Protein AF-A0A914DPM1-F1 (afdb_monomer_lite)

Structure (mmCIF, N/CA/C/O backbone):
data_AF-A0A914DPM1-F1
#
_entry.id   AF-A0A914DPM1-F1
#
loop_
_atom_site.group_PDB
_atom_site.id
_atom_site.type_symbol
_atom_site.label_atom_id
_atom_site.label_alt_id
_atom_site.label_comp_id
_atom_site.label_asym_id
_atom_site.label_entity_id
_atom_site.label_seq_id
_atom_site.pdbx_PDB_ins_code
_atom_site.Cartn_x
_atom_site.Cartn_y
_atom_site.Cartn_z
_atom_site.occupancy
_atom_site.B_iso_or_equiv
_atom_site.auth_seq_id
_atom_site.auth_comp_id
_atom_site.auth_asym_id
_atom_site.auth_atom_id
_atom_site.pdbx_PDB_model_num
ATOM 1 N N . MET A 1 1 ? 11.479 -8.494 -16.417 1.00 82.56 1 MET A N 1
ATOM 2 C CA . MET A 1 1 ? 11.500 -7.454 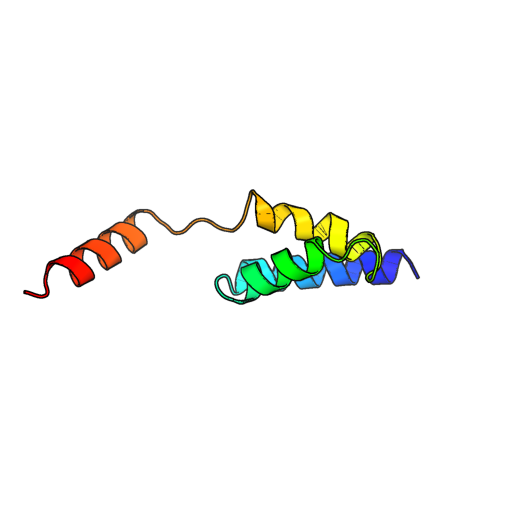-15.357 1.00 82.56 1 MET A CA 1
ATOM 3 C C . MET A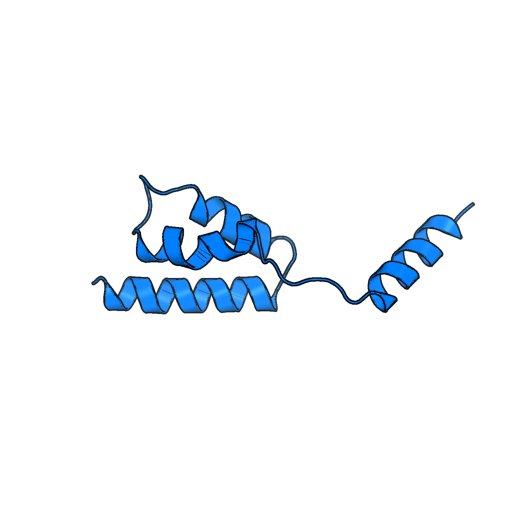 1 1 ? 10.097 -6.999 -14.957 1.00 82.56 1 MET A C 1
ATOM 5 O O . MET A 1 1 ? 9.778 -7.158 -13.787 1.00 82.56 1 MET A O 1
ATOM 9 N N . LYS A 1 2 ? 9.237 -6.538 -15.884 1.00 95.06 2 LYS A N 1
ATOM 10 C CA . LYS A 1 2 ? 7.849 -6.107 -15.585 1.00 95.06 2 LYS A CA 1
ATOM 11 C C . LYS A 1 2 ? 7.032 -7.103 -14.749 1.00 95.06 2 LYS A C 1
ATOM 13 O O . LYS A 1 2 ? 6.535 -6.745 -13.692 1.00 95.06 2 LYS A O 1
ATOM 18 N N . GLU A 1 3 ? 6.996 -8.377 -15.142 1.00 97.69 3 GLU A N 1
ATOM 19 C CA . GLU A 1 3 ? 6.269 -9.425 -14.396 1.00 97.69 3 GLU A CA 1
ATOM 20 C C . GLU A 1 3 ? 6.742 -9.587 -12.942 1.00 97.69 3 GLU A C 1
ATOM 22 O O . GLU A 1 3 ? 5.949 -9.852 -12.041 1.00 97.69 3 GLU A O 1
ATOM 27 N N . CYS A 1 4 ? 8.043 -9.405 -12.691 1.00 98.25 4 CYS A N 1
ATOM 28 C CA . CYS A 1 4 ? 8.591 -9.474 -11.339 1.00 98.25 4 CYS A CA 1
ATOM 29 C C . CYS A 1 4 ? 8.122 -8.284 -10.490 1.00 98.25 4 CYS A C 1
ATOM 31 O O . CYS A 1 4 ? 7.730 -8.476 -9.336 1.00 98.25 4 CYS A O 1
ATOM 33 N N . HIS A 1 5 ? 8.122 -7.075 -11.063 1.00 98.44 5 HIS A N 1
ATOM 34 C CA . HIS A 1 5 ? 7.598 -5.882 -10.401 1.00 98.44 5 HIS A CA 1
ATOM 35 C C . HIS A 1 5 ? 6.096 -5.997 -10.142 1.00 98.44 5 HIS A C 1
ATOM 37 O O . HIS A 1 5 ? 5.678 -5.737 -9.020 1.00 98.44 5 HIS A O 1
ATOM 43 N N . GLN A 1 6 ? 5.315 -6.483 -11.110 1.00 98.69 6 GLN A N 1
ATOM 44 C CA . GLN A 1 6 ? 3.873 -6.685 -10.954 1.00 98.69 6 GLN A CA 1
ATOM 45 C C . GLN A 1 6 ? 3.559 -7.654 -9.812 1.00 98.69 6 GLN A C 1
ATOM 47 O O . GLN A 1 6 ? 2.865 -7.295 -8.862 1.00 98.69 6 GLN A O 1
ATOM 52 N N . ARG A 1 7 ? 4.181 -8.839 -9.819 1.00 98.62 7 ARG A N 1
ATOM 53 C CA . ARG A 1 7 ? 4.035 -9.822 -8.734 1.00 98.62 7 ARG A CA 1
ATOM 54 C C . ARG A 1 7 ? 4.427 -9.250 -7.370 1.00 98.62 7 ARG A C 1
ATOM 56 O O . ARG A 1 7 ? 3.830 -9.584 -6.349 1.00 98.62 7 ARG A O 1
ATOM 63 N N . SER A 1 8 ? 5.468 -8.424 -7.326 1.00 98.62 8 SER A N 1
ATOM 64 C CA . SER A 1 8 ? 5.944 -7.826 -6.076 1.00 98.62 8 SER A CA 1
ATOM 65 C C . SER A 1 8 ? 5.020 -6.707 -5.584 1.00 98.62 8 SER A C 1
ATOM 67 O O . SER A 1 8 ? 4.773 -6.619 -4.382 1.00 98.62 8 SER A O 1
ATOM 69 N N . ALA A 1 9 ? 4.459 -5.904 -6.490 1.00 98.56 9 ALA A N 1
ATOM 70 C CA . ALA A 1 9 ? 3.465 -4.880 -6.183 1.00 98.56 9 ALA A CA 1
ATOM 71 C C . ALA A 1 9 ? 2.169 -5.492 -5.627 1.00 98.56 9 ALA A C 1
ATOM 73 O O . ALA A 1 9 ? 1.631 -5.001 -4.637 1.00 98.56 9 ALA A O 1
ATOM 74 N N . GLU A 1 10 ? 1.710 -6.610 -6.193 1.00 98.62 10 GLU A N 1
ATOM 75 C CA . GLU A 1 10 ? 0.547 -7.359 -5.699 1.00 98.62 10 GLU A CA 1
ATOM 76 C C . GLU A 1 10 ? 0.773 -7.924 -4.295 1.00 98.62 10 GLU A C 1
ATOM 78 O O . GLU A 1 10 ? -0.088 -7.798 -3.423 1.00 98.62 10 GLU A O 1
ATOM 83 N N . ARG A 1 11 ? 1.957 -8.495 -4.036 1.00 98.62 11 ARG A N 1
ATOM 84 C CA . ARG A 1 11 ? 2.338 -8.965 -2.693 1.00 98.62 11 ARG A CA 1
ATOM 85 C C . ARG A 1 11 ? 2.378 -7.823 -1.684 1.00 98.62 11 ARG A C 1
ATOM 87 O O . ARG A 1 11 ? 1.908 -7.989 -0.562 1.00 98.62 11 ARG A O 1
ATOM 94 N N . LEU A 1 12 ? 2.909 -6.669 -2.082 1.00 98.50 12 LEU A N 1
ATOM 95 C CA . LEU A 1 12 ? 2.947 -5.484 -1.231 1.00 98.50 12 LEU A CA 1
ATOM 96 C C . LEU A 1 12 ? 1.539 -4.945 -0.944 1.00 98.50 12 LEU A C 1
ATOM 98 O O . LEU A 1 12 ? 1.245 -4.587 0.194 1.00 98.50 12 LEU A O 1
ATOM 102 N N . LEU A 1 13 ? 0.648 -4.951 -1.937 1.00 98.12 13 LEU A N 1
ATOM 103 C CA . LEU A 1 13 ? -0.759 -4.606 -1.748 1.00 98.12 13 LEU A CA 1
ATOM 104 C C . LEU A 1 13 ? -1.446 -5.563 -0.762 1.00 98.12 13 LEU A C 1
ATOM 106 O O . LEU A 1 13 ? -2.158 -5.107 0.132 1.00 98.12 13 LEU A O 1
ATOM 110 N N . ALA A 1 14 ? -1.220 -6.873 -0.898 1.00 98.06 14 ALA A N 1
ATOM 111 C CA . ALA A 1 14 ? -1.763 -7.874 0.017 1.00 98.06 14 ALA A CA 1
ATOM 112 C C . ALA A 1 14 ? -1.251 -7.672 1.452 1.00 98.06 14 ALA A C 1
ATOM 114 O O . ALA A 1 14 ? -2.049 -7.658 2.388 1.00 98.06 14 ALA A O 1
ATOM 115 N N . LEU A 1 15 ? 0.055 -7.427 1.620 1.00 97.88 15 LEU A N 1
ATOM 116 C CA . LEU A 1 15 ? 0.662 -7.098 2.912 1.00 97.88 15 LEU A CA 1
ATOM 117 C C . LEU A 1 15 ? 0.018 -5.849 3.528 1.00 97.88 15 LEU A C 1
ATOM 119 O O . LEU A 1 15 ? -0.327 -5.854 4.710 1.00 97.88 15 LEU A O 1
ATOM 123 N N . ALA A 1 16 ? -0.167 -4.792 2.733 1.00 97.50 16 ALA A N 1
ATOM 124 C CA . ALA A 1 16 ? -0.744 -3.545 3.215 1.00 97.50 16 ALA A CA 1
ATOM 125 C C . ALA A 1 16 ? -2.197 -3.704 3.667 1.00 97.50 16 ALA A C 1
ATOM 127 O O . ALA A 1 16 ? -2.567 -3.194 4.723 1.00 97.50 16 ALA A O 1
ATOM 128 N N . LYS A 1 17 ? -3.004 -4.458 2.914 1.00 95.31 17 LYS A N 1
ATOM 129 C CA . LYS A 1 17 ? -4.388 -4.770 3.292 1.00 95.31 17 LYS A CA 1
ATOM 130 C C . LYS A 1 17 ? -4.467 -5.623 4.555 1.00 95.31 17 LYS A C 1
ATOM 132 O O . LYS A 1 17 ? -5.302 -5.339 5.402 1.00 95.31 17 LYS A O 1
ATOM 137 N N . ALA A 1 18 ? -3.596 -6.622 4.691 1.00 95.75 18 ALA A N 1
ATOM 138 C CA . ALA A 1 18 ? -3.592 -7.516 5.846 1.00 95.75 18 ALA A CA 1
ATOM 139 C C . ALA A 1 18 ? -3.205 -6.807 7.156 1.00 95.75 18 ALA A C 1
ATOM 141 O O . ALA A 1 18 ? -3.714 -7.166 8.210 1.00 95.75 18 ALA A O 1
ATOM 142 N N . ASN A 1 19 ? -2.316 -5.809 7.095 1.00 95.38 19 ASN A N 1
ATOM 143 C CA . ASN A 1 19 ? -1.853 -5.089 8.287 1.00 95.38 19 ASN A CA 1
ATOM 144 C C . ASN A 1 19 ? -2.637 -3.796 8.572 1.00 95.38 19 ASN A C 1
ATOM 146 O O . ASN A 1 19 ? -2.585 -3.287 9.690 1.00 95.38 19 ASN A O 1
ATOM 150 N N . GLY A 1 20 ? -3.337 -3.235 7.582 1.00 93.62 20 GLY A N 1
ATOM 151 C CA . GLY A 1 20 ? -4.090 -1.994 7.751 1.00 93.62 20 GLY A CA 1
ATOM 152 C C . GLY A 1 20 ? -3.214 -0.805 8.181 1.00 93.62 20 GLY A C 1
ATOM 153 O O . GLY A 1 20 ? -2.004 -0.757 7.936 1.00 93.62 20 GLY A O 1
ATOM 154 N N . GLY A 1 21 ? -3.837 0.197 8.809 1.00 93.25 21 GLY A N 1
ATOM 155 C CA . GLY A 1 21 ? -3.151 1.282 9.522 1.00 93.25 21 GLY A CA 1
ATOM 156 C C . GLY A 1 21 ? -2.009 1.959 8.749 1.00 93.25 21 GLY A C 1
ATOM 157 O O . GLY A 1 21 ? -2.202 2.527 7.674 1.00 93.25 21 GLY A O 1
ATOM 158 N N . VAL A 1 22 ? -0.796 1.928 9.315 1.00 96.38 22 VAL A N 1
ATOM 159 C CA . VAL A 1 22 ? 0.405 2.541 8.713 1.00 96.38 22 VAL A CA 1
ATOM 160 C C . VAL A 1 22 ? 0.752 1.929 7.357 1.00 96.38 22 VAL A C 1
ATOM 162 O O . VAL A 1 22 ? 1.207 2.650 6.471 1.00 96.38 22 VAL A O 1
ATOM 165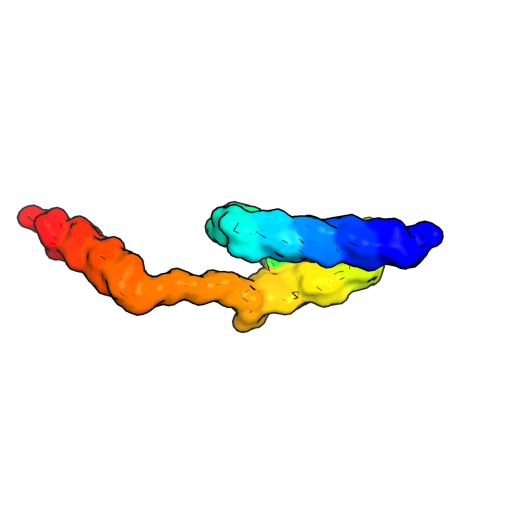 N N . PHE A 1 23 ? 0.498 0.639 7.142 1.00 96.94 23 PHE A N 1
ATOM 166 C CA . PHE A 1 23 ? 0.832 0.001 5.872 1.00 96.94 23 PHE A CA 1
ATOM 167 C C . PHE A 1 23 ? -0.045 0.507 4.724 1.00 96.94 23 PHE A C 1
ATOM 169 O O . PHE A 1 23 ? 0.438 0.629 3.598 1.00 96.94 23 PHE A O 1
ATOM 176 N N . ILE A 1 24 ? -1.295 0.889 5.012 1.00 97.25 24 ILE A N 1
ATOM 177 C CA . ILE A 1 24 ? -2.155 1.580 4.042 1.00 97.25 24 ILE A CA 1
ATOM 178 C C . ILE A 1 24 ? -1.522 2.916 3.647 1.00 97.25 24 ILE A C 1
ATOM 180 O O . ILE A 1 24 ? -1.395 3.196 2.458 1.00 97.25 24 ILE A O 1
ATOM 184 N N . LYS A 1 25 ? -1.033 3.698 4.617 1.00 96.75 25 LYS A N 1
ATOM 185 C CA . LYS A 1 25 ? -0.375 4.994 4.365 1.00 96.75 25 LYS A CA 1
ATOM 186 C C . LYS A 1 25 ? 0.898 4.844 3.533 1.00 96.75 25 LYS A C 1
ATOM 188 O O . LYS A 1 25 ? 1.119 5.614 2.602 1.00 96.75 25 LYS A O 1
ATOM 193 N N . VAL A 1 26 ? 1.716 3.832 3.824 1.00 97.75 26 VAL A N 1
ATOM 194 C CA . VAL A 1 26 ? 2.910 3.518 3.022 1.00 97.75 26 VAL A CA 1
ATOM 195 C C . VAL A 1 26 ? 2.516 3.171 1.587 1.00 97.75 26 VAL A C 1
ATOM 197 O O . VAL A 1 26 ? 3.089 3.719 0.649 1.00 97.75 26 VAL A O 1
ATOM 200 N N . GLY A 1 27 ? 1.504 2.320 1.401 1.00 97.56 27 GLY A N 1
ATOM 201 C CA . GLY A 1 27 ? 0.994 1.979 0.074 1.00 97.56 27 GLY A CA 1
ATOM 202 C C . GLY A 1 27 ? 0.474 3.198 -0.698 1.00 97.56 27 GLY A C 1
ATOM 203 O O . GLY A 1 27 ? 0.806 3.370 -1.869 1.00 97.56 27 GLY A O 1
ATOM 204 N N . GLN A 1 28 ? -0.258 4.092 -0.030 1.00 98.00 28 GLN A N 1
ATOM 205 C CA . GLN A 1 28 ? -0.730 5.359 -0.601 1.00 98.00 28 GLN A CA 1
ATOM 206 C C . GLN A 1 28 ? 0.425 6.288 -0.996 1.00 98.00 28 GLN A C 1
ATOM 208 O O . GLN A 1 28 ? 0.366 6.930 -2.046 1.00 98.00 28 GLN A O 1
ATOM 213 N N . HIS A 1 29 ? 1.483 6.356 -0.185 1.00 98.06 29 HIS A N 1
ATOM 214 C CA . HIS A 1 29 ? 2.660 7.153 -0.511 1.00 98.06 29 HIS A CA 1
ATOM 215 C C . HIS A 1 29 ? 3.384 6.583 -1.735 1.00 98.06 29 HIS A C 1
ATOM 217 O O . HIS A 1 29 ? 3.647 7.320 -2.682 1.00 98.06 29 HIS A O 1
ATOM 223 N N . ILE A 1 30 ? 3.593 5.265 -1.788 1.00 98.19 30 ILE A N 1
ATOM 224 C CA . ILE A 1 30 ? 4.168 4.583 -2.956 1.00 98.19 30 ILE A CA 1
ATOM 225 C C . ILE A 1 30 ? 3.341 4.859 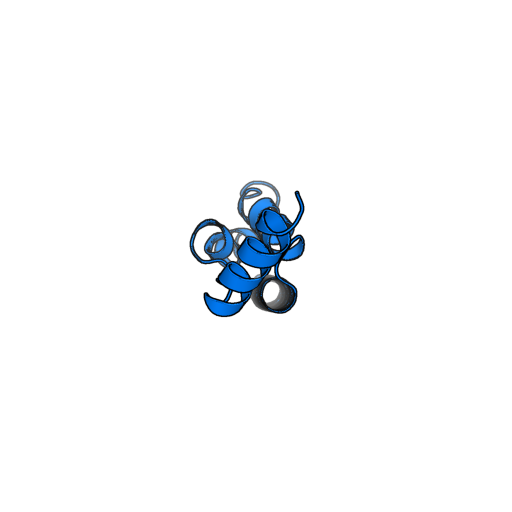-4.217 1.00 98.19 30 ILE A C 1
ATOM 227 O O . ILE A 1 30 ? 3.912 5.174 -5.258 1.00 98.19 30 ILE A O 1
ATOM 231 N N . ALA A 1 31 ? 2.010 4.819 -4.125 1.00 97.75 31 ALA A N 1
ATOM 232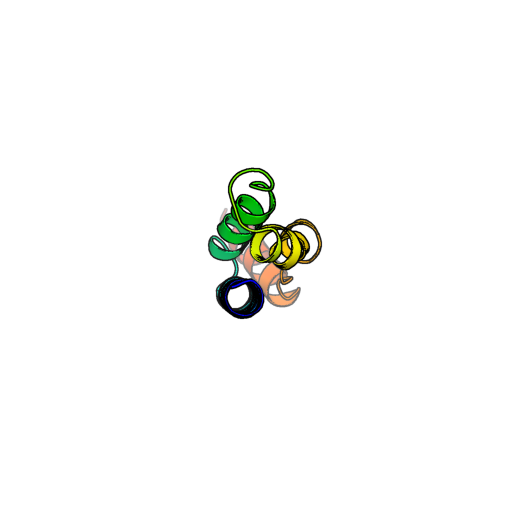 C CA . ALA A 1 31 ? 1.119 5.105 -5.248 1.00 97.75 31 ALA A CA 1
ATOM 233 C C . ALA A 1 31 ? 1.294 6.515 -5.849 1.00 97.75 31 ALA A C 1
ATOM 235 O O . ALA A 1 31 ? 1.057 6.705 -7.042 1.00 97.75 31 ALA A O 1
ATOM 236 N N . SER A 1 32 ? 1.754 7.495 -5.061 1.00 97.50 32 SER A N 1
ATOM 237 C CA . SER A 1 32 ? 2.015 8.867 -5.530 1.00 97.50 32 SER A CA 1
ATOM 238 C C . SER A 1 32 ? 3.366 9.070 -6.236 1.00 97.50 32 SER A C 1
ATOM 240 O O . SER A 1 32 ? 3.584 10.110 -6.852 1.00 97.50 32 SER A O 1
ATOM 242 N N . LEU A 1 33 ? 4.271 8.086 -6.212 1.00 97.56 33 LEU A N 1
ATOM 243 C CA . LEU A 1 33 ? 5.652 8.213 -6.704 1.00 97.56 33 LEU A CA 1
ATOM 244 C C . LEU A 1 33 ? 5.811 7.815 -8.187 1.00 97.56 33 LEU A C 1
ATOM 246 O O . LEU A 1 33 ? 6.751 7.113 -8.557 1.00 97.56 33 LEU A O 1
ATOM 250 N N . GLN A 1 34 ? 4.889 8.259 -9.047 1.00 93.44 34 GLN A N 1
ATOM 251 C CA . GLN A 1 34 ? 4.757 7.842 -10.460 1.00 93.44 34 GLN A CA 1
ATOM 252 C C . GLN A 1 34 ? 6.011 8.073 -11.319 1.00 93.44 34 GLN A C 1
ATOM 254 O O . GLN A 1 34 ? 6.247 7.322 -12.259 1.00 93.44 34 GLN A O 1
ATOM 259 N N . TYR A 1 35 ? 6.827 9.074 -10.982 1.00 93.75 35 TYR A N 1
ATOM 260 C CA . TYR A 1 35 ? 8.070 9.396 -11.695 1.00 93.75 35 TYR A CA 1
ATOM 261 C C . TYR A 1 35 ? 9.323 8.740 -11.095 1.00 93.75 35 TYR A C 1
ATOM 263 O O . TYR A 1 35 ? 10.403 8.861 -11.666 1.00 93.75 35 TYR A O 1
ATOM 271 N N . LEU A 1 36 ? 9.198 8.073 -9.943 1.00 97.50 36 LEU A N 1
ATOM 272 C CA . LEU A 1 36 ? 10.324 7.495 -9.203 1.00 97.50 36 LEU A CA 1
ATOM 273 C C . LEU A 1 36 ? 10.289 5.962 -9.182 1.00 97.50 36 LEU A C 1
ATOM 275 O O . LEU A 1 36 ? 11.339 5.325 -9.189 1.00 97.50 36 LEU A O 1
ATOM 279 N N . LEU A 1 37 ? 9.096 5.365 -9.137 1.00 97.69 37 LEU A N 1
ATOM 280 C CA . LEU A 1 37 ? 8.914 3.922 -8.994 1.00 97.69 37 LEU A CA 1
ATOM 281 C C . LEU A 1 37 ? 8.336 3.283 -10.263 1.00 97.69 37 LEU A C 1
ATOM 283 O O . LEU A 1 37 ? 7.650 3.959 -11.032 1.00 97.69 37 LEU A O 1
ATOM 287 N N . PRO A 1 38 ? 8.557 1.969 -10.477 1.00 97.94 38 PRO A N 1
ATOM 288 C CA . PRO A 1 38 ? 7.946 1.258 -11.593 1.00 97.94 38 PRO A CA 1
ATOM 289 C C . PRO A 1 38 ? 6.419 1.381 -11.565 1.00 97.94 38 PRO A C 1
ATOM 291 O O . PRO A 1 38 ? 5.794 1.297 -10.502 1.00 97.94 38 PRO A O 1
ATOM 294 N N . THR A 1 39 ? 5.820 1.538 -12.746 1.00 97.94 39 THR A N 1
ATOM 295 C CA . THR A 1 39 ? 4.374 1.752 -12.922 1.00 97.94 39 THR A CA 1
ATOM 296 C C . THR A 1 39 ? 3.522 0.657 -12.288 1.00 97.94 39 THR A C 1
ATOM 298 O O . THR A 1 39 ? 2.414 0.915 -11.832 1.00 97.94 39 THR A O 1
ATOM 301 N N . GLU A 1 40 ? 4.048 -0.562 -12.206 1.00 98.62 40 GLU A N 1
ATOM 302 C CA . GLU A 1 40 ? 3.410 -1.708 -11.571 1.00 98.62 40 GLU A CA 1
ATOM 303 C C . GLU A 1 40 ? 3.098 -1.430 -10.095 1.00 98.62 40 GLU A C 1
ATOM 305 O O . GLU A 1 40 ? 2.009 -1.751 -9.626 1.00 98.62 40 GLU A O 1
ATOM 310 N N . TYR A 1 41 ? 4.005 -0.776 -9.363 1.00 98.56 41 TYR A N 1
ATOM 311 C CA . TYR A 1 41 ? 3.785 -0.420 -7.959 1.00 98.56 41 TYR A CA 1
ATOM 312 C C . TYR A 1 41 ? 2.786 0.719 -7.826 1.00 98.56 41 TYR A C 1
ATOM 314 O O . TYR A 1 41 ? 1.843 0.621 -7.040 1.00 98.56 41 TYR A O 1
ATOM 322 N N . THR A 1 42 ? 2.976 1.790 -8.597 1.00 98.44 42 THR A N 1
ATOM 323 C CA . THR A 1 42 ? 2.160 2.998 -8.454 1.00 98.44 42 THR A CA 1
ATOM 324 C C . THR A 1 42 ? 0.718 2.761 -8.896 1.00 98.44 42 THR A C 1
ATOM 326 O O . THR A 1 42 ? -0.213 3.146 -8.189 1.00 98.44 42 THR A O 1
ATOM 329 N N . SER A 1 43 ? 0.521 2.017 -9.987 1.00 98.00 43 SER A N 1
ATOM 330 C CA . SER A 1 43 ? -0.797 1.593 -10.461 1.00 98.00 43 SER A CA 1
ATOM 331 C C . SER A 1 43 ? -1.464 0.614 -9.495 1.00 98.00 43 SER A C 1
ATOM 333 O O . SER A 1 43 ? -2.614 0.827 -9.117 1.00 98.00 43 SER A O 1
ATOM 335 N N . THR A 1 44 ? -0.766 -0.440 -9.058 1.00 98.25 44 THR A N 1
ATOM 336 C CA . THR A 1 44 ? -1.366 -1.484 -8.203 1.00 98.25 44 THR A CA 1
ATOM 337 C C . THR A 1 44 ? -1.781 -0.939 -6.836 1.00 98.25 44 THR A C 1
ATOM 339 O O . THR A 1 44 ? -2.848 -1.285 -6.331 1.00 98.25 44 THR A O 1
ATOM 342 N N . LEU A 1 45 ? -0.973 -0.064 -6.231 1.00 98.06 45 LEU A N 1
ATOM 343 C CA . LEU A 1 45 ? -1.247 0.480 -4.898 1.00 98.06 45 LEU A CA 1
ATOM 344 C C . LEU A 1 45 ? -2.212 1.675 -4.909 1.00 98.06 45 LEU A C 1
ATOM 346 O O . LEU A 1 45 ? -2.745 2.008 -3.854 1.00 98.06 45 LEU A O 1
ATOM 350 N N . SER A 1 46 ? -2.503 2.277 -6.070 1.00 97.56 46 SER A N 1
ATOM 351 C CA . SER A 1 46 ? -3.448 3.406 -6.200 1.00 97.56 46 SER A CA 1
ATOM 352 C C . SER A 1 46 ? -4.845 3.115 -5.639 1.00 97.56 46 SER A C 1
ATOM 354 O O . SER A 1 46 ? -5.517 4.010 -5.128 1.00 97.56 46 SER A O 1
ATOM 356 N N . VAL A 1 47 ? -5.263 1.843 -5.637 1.00 96.88 47 VAL A N 1
ATOM 357 C CA . VAL A 1 47 ? -6.531 1.406 -5.036 1.00 96.88 47 VAL A CA 1
ATOM 358 C C . VAL A 1 47 ? -6.629 1.760 -3.548 1.00 96.88 47 VAL A C 1
ATOM 360 O O . VAL A 1 47 ? -7.725 1.975 -3.041 1.00 96.88 47 VAL A O 1
ATOM 363 N N . LEU A 1 48 ? -5.498 1.886 -2.846 1.00 96.25 48 LEU A N 1
ATOM 364 C CA . LEU A 1 48 ? -5.458 2.244 -1.430 1.00 96.25 48 LEU A CA 1
ATOM 365 C C . LEU A 1 48 ? -5.806 3.716 -1.165 1.00 96.25 48 LEU A C 1
ATOM 367 O O . LEU A 1 48 ? -6.059 4.059 -0.013 1.00 96.25 48 LEU A O 1
ATOM 371 N N . HIS A 1 49 ? -5.840 4.588 -2.183 1.00 94.12 49 HIS A N 1
ATOM 372 C CA . HIS A 1 49 ? -6.310 5.973 -2.020 1.00 94.12 49 HIS A CA 1
ATOM 373 C C . HIS A 1 49 ? -7.826 6.063 -1.846 1.00 94.12 49 HIS A C 1
ATOM 375 O O . HIS A 1 49 ? -8.292 6.928 -1.116 1.00 94.12 49 HIS A O 1
ATOM 381 N N . SER A 1 50 ? -8.589 5.190 -2.509 1.00 89.62 50 SER A N 1
ATOM 382 C CA . SER A 1 50 ? -10.058 5.268 -2.541 1.00 89.62 50 SER A CA 1
ATOM 383 C C . SER A 1 50 ? -10.770 4.067 -1.922 1.00 89.62 50 SER A C 1
ATOM 385 O O . SER A 1 50 ? -11.928 4.185 -1.542 1.00 89.62 50 SER A O 1
ATOM 387 N N . LYS A 1 51 ? -10.105 2.909 -1.834 1.00 87.06 51 LYS A N 1
ATOM 388 C CA . LYS A 1 51 ? -10.690 1.626 -1.413 1.00 87.06 51 LYS A CA 1
ATOM 389 C C . LYS A 1 51 ? -9.755 0.877 -0.460 1.00 87.06 51 LYS A C 1
ATOM 391 O O . LYS A 1 51 ? -9.384 -0.277 -0.697 1.00 87.06 51 LYS A O 1
ATOM 396 N N . ALA A 1 52 ? -9.313 1.564 0.592 1.00 84.00 52 ALA A N 1
ATOM 397 C CA . ALA A 1 52 ? -8.652 0.909 1.717 1.00 84.00 52 ALA A CA 1
ATOM 398 C C . ALA A 1 52 ? -9.649 -0.000 2.473 1.00 84.00 52 ALA A C 1
ATOM 400 O O . ALA A 1 52 ? -10.854 0.219 2.359 1.00 84.00 52 ALA A O 1
ATOM 401 N N . PRO A 1 53 ? -9.181 -1.019 3.221 1.00 84.69 53 PRO A N 1
ATOM 402 C CA . PRO A 1 53 ? -10.053 -1.828 4.069 1.00 84.69 53 PRO A CA 1
ATOM 403 C C . PRO A 1 53 ? -10.841 -0.958 5.052 1.00 84.69 53 PRO A C 1
ATOM 405 O O . PRO A 1 53 ? -10.275 -0.054 5.669 1.00 84.69 53 PRO A O 1
ATOM 408 N N . GLU A 1 54 ? -12.130 -1.249 5.186 1.00 87.62 54 GLU A N 1
ATOM 409 C CA . GLU A 1 54 ? -13.039 -0.565 6.103 1.00 87.62 54 GLU A CA 1
ATOM 410 C C . GLU A 1 54 ? -13.078 -1.299 7.448 1.00 87.62 54 GLU A C 1
ATOM 412 O O . GLU A 1 54 ? -12.986 -2.528 7.495 1.00 87.62 54 GLU A O 1
ATOM 417 N N . SER A 1 55 ? -13.198 -0.544 8.541 1.00 87.50 55 SER A N 1
ATOM 418 C CA . SER A 1 55 ? -13.420 -1.114 9.872 1.00 87.50 55 SER A CA 1
ATOM 419 C C . SER A 1 55 ? -14.872 -1.559 10.030 1.00 87.50 55 SER A C 1
ATOM 421 O O . SER A 1 55 ? -15.778 -0.919 9.492 1.00 87.50 55 SER A O 1
ATOM 423 N N . ASP A 1 56 ? -15.106 -2.616 10.809 1.00 92.62 56 ASP A N 1
ATOM 424 C CA . ASP A 1 56 ? -16.463 -3.051 11.135 1.00 92.62 56 ASP A CA 1
ATOM 425 C C . ASP A 1 56 ? -17.197 -1.979 11.960 1.00 92.62 56 ASP A C 1
ATOM 427 O O . ASP A 1 56 ? -16.612 -1.308 12.818 1.00 92.62 56 ASP A O 1
ATOM 431 N N . LEU A 1 57 ? -18.501 -1.815 11.721 1.00 93.81 57 LEU A N 1
ATOM 432 C CA . LEU A 1 57 ? -19.318 -0.839 12.447 1.00 93.81 57 LEU A CA 1
ATOM 433 C C . LEU A 1 57 ? -19.353 -1.108 13.957 1.00 93.81 57 LEU A C 1
ATOM 435 O O . LEU A 1 57 ? -19.471 -0.163 14.739 1.00 93.81 57 LEU A O 1
ATOM 439 N N . ASN A 1 58 ? -19.249 -2.368 14.381 1.00 94.25 58 ASN A N 1
ATOM 440 C CA . ASN A 1 58 ? -19.211 -2.725 15.794 1.00 94.25 58 ASN A CA 1
ATOM 441 C C . ASN A 1 58 ? -17.919 -2.250 16.458 1.00 94.25 58 ASN A C 1
ATOM 443 O O . ASN A 1 58 ? -17.997 -1.663 17.538 1.00 94.25 58 ASN A O 1
ATOM 447 N N . ASP A 1 59 ? -16.776 -2.425 15.789 1.00 91.88 59 ASP A N 1
ATOM 448 C CA . ASP A 1 59 ? -15.474 -1.952 16.274 1.00 91.88 59 ASP A CA 1
ATOM 449 C C . ASP A 1 59 ? -15.479 -0.427 16.405 1.00 91.88 59 ASP A C 1
ATOM 451 O O . ASP A 1 59 ? -15.076 0.126 17.429 1.00 91.88 59 ASP A O 1
ATOM 455 N N . ILE A 1 60 ? -16.015 0.266 15.394 1.00 92.62 60 ILE A N 1
ATOM 456 C CA . ILE A 1 60 ? -16.185 1.723 15.429 1.00 92.62 60 ILE A CA 1
ATOM 457 C C . ILE A 1 60 ? -17.052 2.111 16.631 1.00 92.62 60 ILE A C 1
ATOM 459 O O . ILE A 1 60 ? -16.659 2.962 17.429 1.00 92.62 60 ILE A O 1
ATOM 463 N N . ARG A 1 61 ? -18.213 1.471 16.808 1.00 93.69 61 ARG A N 1
ATOM 464 C CA . ARG A 1 61 ? -19.126 1.772 17.919 1.00 93.69 61 ARG A CA 1
ATOM 465 C C . ARG A 1 61 ? -18.465 1.561 19.280 1.00 93.69 61 ARG A C 1
ATOM 467 O O . ARG A 1 61 ? -18.667 2.391 20.164 1.00 93.69 61 ARG A O 1
ATOM 474 N N . GLN A 1 62 ? -17.685 0.495 19.444 1.00 93.75 62 GLN A N 1
ATOM 475 C CA . GLN A 1 62 ? -16.942 0.229 20.673 1.00 93.75 62 GLN A CA 1
ATOM 476 C C . GLN A 1 62 ? -15.937 1.349 20.960 1.00 93.75 62 GLN A C 1
ATOM 478 O O . GLN A 1 62 ? -15.958 1.915 22.051 1.00 93.75 62 GLN A O 1
ATOM 483 N N . VAL A 1 63 ? -15.125 1.736 19.972 1.00 93.06 63 VAL A N 1
ATOM 484 C CA . VAL A 1 63 ? -14.149 2.829 20.121 1.00 93.06 63 VAL A CA 1
ATOM 485 C C . VAL A 1 63 ? -14.837 4.137 20.517 1.00 93.06 63 VAL A C 1
ATOM 487 O O . VAL A 1 63 ? -14.349 4.847 21.396 1.00 93.06 63 VAL A O 1
ATOM 490 N N . PHE A 1 64 ? -15.987 4.454 19.916 1.00 93.38 64 PHE A N 1
ATOM 491 C CA . PHE A 1 64 ? -16.775 5.631 20.290 1.00 93.38 64 PHE A CA 1
ATOM 492 C C . PHE A 1 64 ? -17.297 5.548 21.729 1.00 93.38 64 PHE A C 1
ATOM 494 O O . PHE A 1 64 ? -17.187 6.525 22.464 1.00 93.38 64 PHE A O 1
ATOM 501 N N . GLN A 1 65 ? -17.835 4.401 22.152 1.00 93.62 65 GLN A N 1
ATOM 502 C CA . GLN A 1 65 ? -18.310 4.206 23.526 1.00 93.62 65 GLN A CA 1
ATOM 503 C C . GLN A 1 65 ? -17.176 4.362 24.542 1.00 93.62 65 GLN A C 1
ATOM 505 O O . GLN A 1 65 ? -17.324 5.118 25.496 1.00 93.62 65 GLN A O 1
ATOM 510 N N . GLU A 1 66 ? -16.030 3.724 24.313 1.00 93.50 66 GLU A N 1
ATOM 511 C CA . GLU A 1 66 ? -14.855 3.825 25.188 1.00 93.50 66 GLU A CA 1
ATOM 512 C C . GLU A 1 66 ? -14.287 5.250 25.249 1.00 93.50 66 GLU A C 1
ATOM 514 O O . GLU A 1 66 ? -13.832 5.696 26.303 1.00 93.50 66 GLU A O 1
ATOM 519 N N . SER A 1 67 ? -14.325 5.974 24.126 1.00 88.62 67 SER A N 1
ATOM 520 C CA . SER A 1 67 ? -13.837 7.355 24.046 1.00 88.62 67 SER A CA 1
ATOM 521 C C . SER A 1 67 ? -14.776 8.356 24.724 1.00 88.62 67 SER A C 1
ATOM 523 O O . SER A 1 67 ? -14.303 9.357 25.251 1.00 88.62 67 SER A O 1
ATOM 525 N N . LEU A 1 68 ? -16.090 8.099 24.721 1.00 88.69 68 LEU A N 1
ATOM 526 C CA . LEU A 1 68 ? -17.117 8.983 25.291 1.00 88.69 68 LEU A CA 1
ATOM 527 C C . LEU A 1 68 ? -17.495 8.639 26.744 1.00 88.69 68 LEU A C 1
ATOM 529 O O . LEU A 1 68 ? -18.097 9.465 27.415 1.00 88.69 68 LEU A O 1
ATOM 533 N N . GLN A 1 69 ? -17.155 7.446 27.245 1.00 69.88 69 GLN A N 1
ATOM 534 C CA . GLN A 1 69 ? -17.374 7.036 28.645 1.00 69.88 69 GLN A CA 1
ATOM 535 C C . GLN A 1 69 ? -16.253 7.477 29.603 1.00 69.88 69 GLN A C 1
ATOM 537 O O . GLN A 1 69 ? -16.260 7.098 30.773 1.00 69.88 69 GLN A O 1
ATOM 542 N N . LYS A 1 70 ? -15.286 8.264 29.125 1.00 54.91 70 LYS A N 1
ATOM 543 C CA . LYS A 1 70 ? -14.263 8.904 29.956 1.00 54.91 70 LYS A CA 1
ATOM 544 C C . LYS A 1 70 ? -14.578 10.390 30.135 1.00 54.91 70 LYS A C 1
ATOM 546 O O . LYS A 1 70 ? -13.947 11.231 29.503 1.00 54.91 70 LYS A O 1
ATOM 551 N N . GLU A 1 71 ? -15.527 10.673 31.022 1.00 48.47 71 GLU A N 1
ATOM 552 C CA . GLU A 1 71 ? -15.565 11.898 31.835 1.00 48.47 71 GLU A CA 1
ATOM 553 C C . GLU A 1 71 ? -15.545 11.508 33.314 1.00 48.47 71 GLU A C 1
ATOM 555 O O . GLU A 1 71 ? -16.364 10.645 33.708 1.00 48.47 71 GLU A O 1
#

pLDDT: mean 93.62, std 8.66, range [48.47, 98.69]

InterPro domains:
  IPR051130 Mitochondrial structure and function regulator [PTHR43173] (2-70)

Foldseek 3Di:
DVVVLLVVLVVLLVVLLVVDDVSLVVLCVQLPPCVPDPPSNNVSSPCSVPPRDDDDPVVVVVVVCVVVVPD

Radius of gyration: 16.0 Å; chains: 1; bounding box: 31×22×47 Å

Secondary structure (DSSP, 8-state):
-HHHHHHHHHHHHHHHHHH-HHHHHHHHHHHT-TTTS-HHHHHHHTHHHH-PPPPPHHHHHHHHHHHHS--

Sequence (71 aa):
MKECHQRSAERLLALAKANGGVFIKVGQHIASLQYLLPTEYTSTLSVLHSKAPESDLNDIRQVFQESLQKE

Organism: 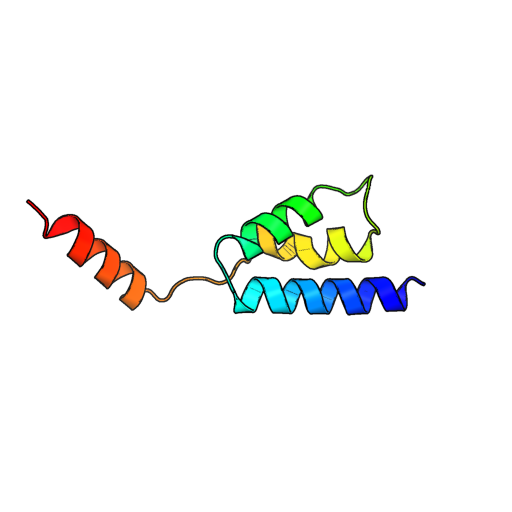NCBI:txid290746